Protein AF-A0A1Y1L1X9-F1 (afdb_monomer)

InterPro domains:
  IPR028938 Remodeling and spacing factor 1-like [PTHR14296] (21-113)

Mean predicted aligned error: 9.29 Å

Radius of gyration: 21.01 Å; Cα contacts (8 Å, |Δi|>4): 72; chains: 1; bounding box: 49×61×44 Å

Organism: Photinus pyralis (NCBI:txid7054)

pLDDT: mean 85.97, std 15.92, range [40.62, 97.25]

Foldseek 3Di:
DDDDDDPPPPPPDDDDDDDPDDPLRVLVPDPVNVVLQVCCVVCVVVLVHDPPDHSVNQSVLSPDPDRDVVLVSLQSVLVVVDPDPPRDSVCSLVSLQVVCCVPPVVPRPQDDPVDGRDPD

Solvent-accessible surface area (backbone atoms only — not comparable to full-atom values): 7748 Å² total; per-residue (Å²): 136,86,83,83,78,84,80,80,76,74,80,88,78,75,95,73,77,95,67,78,76,50,71,67,59,51,51,77,70,32,68,67,52,54,52,49,50,54,46,42,74,76,43,20,71,83,44,68,45,64,89,84,69,46,70,67,56,54,53,56,35,71,72,43,98,74,57,56,60,67,57,54,50,52,50,32,53,47,59,71,78,42,88,71,80,86,83,46,80,92,49,40,50,64,51,51,29,51,50,25,58,76,74,41,56,92,73,43,83,31,49,46,96,90,54,68,40,70,91,118

Se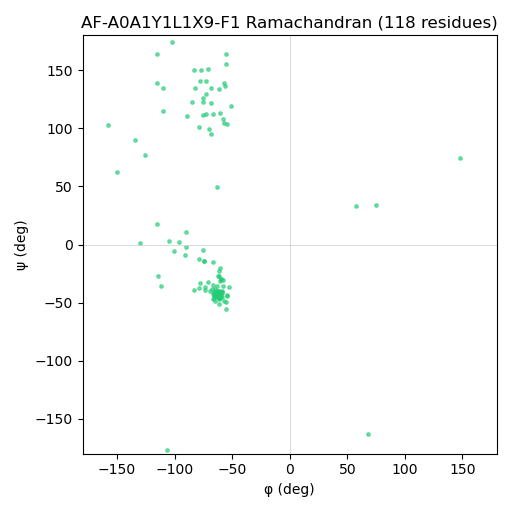condary structure (DSSP, 8-state):
------------------PPPPHHHHHHT-HHHHHHHHHHHHHTTTTT--TT--HHHHHHHHTSSS--HHHHHHHHHHHHH---S---GGGHHHHHHHHHHHH-GGG-TTB-SSSB----

Sequence (120 aa):
RTFAMPSHKRAISGDGGDEPPSILHRIRNMWQFANLCQWIYMFGKAARIDDAIDIEEIETDCLKPQPTLLSDIALALLKLVSTHRGLTPDVLDHQLRRQYLAKAPKQNPFGSEINPVSFS

Structure (mmCIF, N/CA/C/O backbone):
data_AF-A0A1Y1L1X9-F1
#
_entry.id   AF-A0A1Y1L1X9-F1
#
loop_
_atom_site.group_PDB
_atom_site.id
_atom_site.type_symbol
_atom_site.label_atom_id
_atom_site.label_alt_id
_atom_site.label_comp_id
_atom_site.label_asym_id
_atom_site.label_entity_id
_atom_site.label_seq_id
_atom_site.pdbx_PDB_ins_code
_atom_site.Cartn_x
_atom_site.Cartn_y
_atom_site.Cartn_z
_atom_site.occupancy
_atom_site.B_iso_or_equiv
_atom_site.auth_seq_id
_atom_site.auth_comp_id
_atom_site.auth_asym_id
_atom_site.auth_atom_id
_atom_site.pdbx_PDB_model_num
ATOM 1 N N . ARG A 1 1 ? -27.286 39.506 -35.043 1.00 42.50 1 ARG A N 1
ATOM 2 C CA . ARG A 1 1 ? -27.347 40.243 -33.758 1.00 42.50 1 ARG A CA 1
ATOM 3 C C . ARG A 1 1 ? -26.685 39.349 -32.715 1.00 42.50 1 ARG A C 1
ATOM 5 O O . ARG A 1 1 ? -27.278 38.357 -32.321 1.00 42.50 1 ARG A O 1
ATOM 12 N N . THR A 1 2 ? -25.408 39.583 -32.431 1.00 41.19 2 THR A N 1
ATOM 13 C CA . THR A 1 2 ? -24.595 38.778 -31.510 1.00 41.19 2 THR A CA 1
ATOM 14 C C . THR A 1 2 ? -24.986 39.105 -30.070 1.00 41.19 2 THR A C 1
ATOM 16 O O . THR A 1 2 ? -25.013 40.272 -29.689 1.00 41.19 2 THR A O 1
ATOM 19 N N . PHE A 1 3 ? -25.331 38.089 -29.280 1.00 44.12 3 PHE A N 1
ATOM 20 C CA . PHE A 1 3 ? -25.527 38.231 -27.838 1.00 44.12 3 PHE A CA 1
ATOM 21 C C . PHE A 1 3 ? -24.183 37.988 -27.148 1.00 44.12 3 PHE A C 1
ATOM 23 O O . PHE A 1 3 ? -23.656 36.879 -27.174 1.00 44.12 3 PHE A O 1
ATOM 30 N N . ALA A 1 4 ? -23.611 39.048 -26.580 1.00 48.88 4 ALA A N 1
ATOM 31 C CA . ALA A 1 4 ? -22.434 38.971 -25.729 1.00 48.88 4 ALA A CA 1
ATOM 32 C C . ALA A 1 4 ? -22.842 38.420 -24.354 1.00 48.88 4 ALA A C 1
ATOM 34 O O . ALA A 1 4 ? -23.709 38.985 -23.690 1.00 48.88 4 ALA A O 1
ATOM 35 N N . MET A 1 5 ? -22.222 37.317 -23.937 1.00 50.22 5 MET A N 1
ATOM 36 C CA . MET A 1 5 ? -22.359 36.783 -22.581 1.00 50.22 5 MET A CA 1
ATOM 37 C C . MET A 1 5 ? -21.407 37.543 -21.641 1.00 50.22 5 MET A C 1
ATOM 39 O O . MET A 1 5 ? -20.240 37.728 -21.999 1.00 50.22 5 MET A O 1
ATOM 43 N N . PRO A 1 6 ? -21.844 37.980 -20.445 1.00 46.97 6 PRO A N 1
ATOM 44 C CA . PRO A 1 6 ? -20.961 38.634 -19.492 1.00 46.97 6 PRO A CA 1
ATOM 45 C C . PRO A 1 6 ? -20.017 37.606 -18.858 1.00 46.97 6 PRO A C 1
ATOM 47 O O . PRO A 1 6 ? -20.441 36.749 -18.078 1.00 46.97 6 PRO A O 1
ATOM 50 N N . SER A 1 7 ? -18.723 37.720 -19.164 1.00 53.56 7 SER A N 1
ATOM 51 C CA . SER A 1 7 ? -17.654 37.021 -18.449 1.00 53.56 7 SER A CA 1
ATOM 52 C C . SER A 1 7 ? -17.713 37.381 -16.968 1.00 53.56 7 SER A C 1
ATOM 54 O O . SER A 1 7 ? -17.298 38.468 -16.563 1.00 53.56 7 SER A O 1
ATOM 56 N N . HIS A 1 8 ? -18.205 36.455 -16.149 1.00 50.69 8 HIS A N 1
ATOM 57 C CA . HIS A 1 8 ? -18.031 36.527 -14.707 1.00 50.69 8 HIS A CA 1
ATOM 58 C C . HIS A 1 8 ? -16.548 36.298 -14.423 1.00 50.69 8 HIS A C 1
ATOM 60 O O . HIS A 1 8 ? -16.064 35.166 -14.374 1.00 50.69 8 HIS A O 1
ATOM 66 N N . LYS A 1 9 ? -15.810 37.406 -14.299 1.00 47.59 9 LYS A N 1
ATOM 67 C CA . LYS A 1 9 ? -14.465 37.431 -13.730 1.00 47.59 9 LYS A CA 1
ATOM 68 C C . LYS A 1 9 ? -14.549 36.786 -12.348 1.00 47.59 9 LYS A C 1
ATOM 70 O O . LYS A 1 9 ? -15.027 37.409 -11.404 1.00 47.59 9 LYS A O 1
ATOM 75 N N . ARG A 1 10 ? -14.089 35.539 -12.229 1.00 45.81 10 ARG A N 1
ATOM 76 C CA . ARG A 1 10 ? -13.688 34.991 -10.934 1.00 45.81 10 ARG A CA 1
ATOM 77 C C . ARG A 1 10 ? -12.550 35.875 -10.443 1.00 45.81 10 ARG A C 1
ATOM 79 O O . ARG A 1 10 ? -11.500 35.934 -11.079 1.00 45.81 10 ARG A O 1
ATOM 86 N N . ALA A 1 11 ? -12.804 36.609 -9.368 1.00 40.62 11 ALA A N 1
ATOM 87 C CA . ALA A 1 11 ? 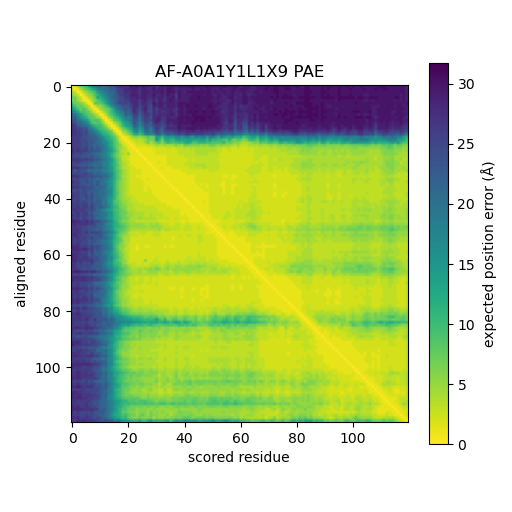-11.759 37.261 -8.609 1.00 40.62 11 ALA A CA 1
ATOM 88 C C . ALA A 1 11 ? -10.795 36.164 -8.139 1.00 40.62 11 ALA A C 1
ATOM 90 O O . ALA A 1 11 ? -11.149 35.326 -7.313 1.00 40.62 11 ALA A O 1
ATOM 91 N N . ILE A 1 12 ? -9.605 36.130 -8.735 1.00 55.88 12 ILE A N 1
ATOM 92 C CA . ILE A 1 12 ? -8.443 35.502 -8.120 1.00 55.88 12 ILE A CA 1
ATOM 93 C C . ILE A 1 12 ? -8.085 36.421 -6.955 1.00 55.88 12 ILE A C 1
ATOM 95 O O . ILE A 1 12 ? -7.562 37.519 -7.127 1.00 55.88 12 ILE A O 1
ATOM 99 N N . SER A 1 13 ? -8.515 36.002 -5.775 1.00 52.53 13 SER A N 1
ATOM 100 C CA . SER A 1 13 ? -8.095 36.554 -4.498 1.00 52.53 13 SER A CA 1
ATOM 101 C C . SER A 1 13 ? -7.249 35.476 -3.843 1.00 52.53 13 SER A C 1
ATOM 103 O O . SER A 1 13 ? -7.766 34.400 -3.552 1.00 52.53 13 SER A O 1
ATOM 105 N N . GLY A 1 14 ? -5.962 35.750 -3.656 1.00 46.00 14 GLY A N 1
ATOM 106 C CA . GLY A 1 14 ? -5.069 34.861 -2.922 1.00 46.00 14 GLY A CA 1
ATOM 107 C C . GLY A 1 14 ? -3.646 34.894 -3.444 1.00 46.00 14 GLY A C 1
ATOM 108 O O . GLY A 1 14 ? -3.217 33.968 -4.118 1.00 46.00 14 GLY A O 1
ATOM 109 N N . ASP A 1 15 ? -2.948 35.979 -3.129 1.00 59.38 15 ASP A N 1
ATOM 110 C CA . ASP A 1 15 ? -1.503 35.975 -2.916 1.00 59.38 15 ASP A CA 1
ATOM 111 C C . ASP A 1 15 ? -1.157 34.856 -1.915 1.00 59.38 15 ASP A C 1
ATOM 113 O O . ASP A 1 15 ? -1.682 34.830 -0.801 1.00 59.38 15 ASP A O 1
ATOM 117 N N . GLY A 1 16 ? -0.355 33.887 -2.344 1.00 51.91 16 GLY A N 1
ATOM 118 C CA . GLY A 1 16 ? 0.084 32.751 -1.542 1.00 51.91 16 GLY A CA 1
ATOM 119 C C . GLY A 1 16 ? 1.362 32.223 -2.168 1.00 51.91 16 GLY A C 1
ATOM 120 O O . GLY A 1 16 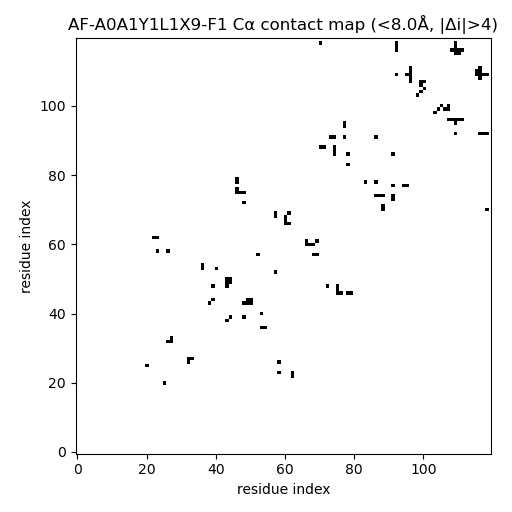? 1.308 31.630 -3.241 1.00 51.91 16 GLY A O 1
ATOM 121 N N . GLY A 1 17 ? 2.494 32.554 -1.548 1.00 51.34 17 GLY A N 1
ATOM 122 C CA . GLY A 1 17 ? 3.835 32.326 -2.079 1.00 51.34 17 GLY A CA 1
ATOM 123 C C . GLY A 1 17 ? 4.124 30.875 -2.462 1.00 51.34 17 GLY A C 1
ATOM 124 O O . GLY A 1 17 ? 3.420 29.953 -2.056 1.00 51.34 17 GLY A O 1
ATOM 125 N N . ASP A 1 18 ? 5.193 30.712 -3.240 1.00 66.06 18 ASP A N 1
ATOM 126 C CA . ASP A 1 18 ? 5.732 29.465 -3.796 1.00 66.06 18 ASP A CA 1
ATOM 127 C C . ASP A 1 18 ? 6.216 28.454 -2.727 1.00 66.06 18 ASP A C 1
ATOM 129 O O . ASP A 1 18 ? 7.340 27.951 -2.781 1.00 66.06 18 ASP A O 1
ATOM 133 N N . GLU A 1 19 ? 5.405 28.151 -1.713 1.00 73.81 19 GLU A N 1
ATOM 134 C CA . GLU A 1 19 ? 5.671 27.046 -0.800 1.00 73.81 19 GLU A CA 1
ATOM 135 C C . GLU A 1 19 ? 5.396 25.728 -1.543 1.00 73.81 19 GLU A C 1
ATOM 137 O O . GLU A 1 19 ? 4.342 25.579 -2.177 1.00 73.81 19 GLU A O 1
ATOM 142 N N . PRO A 1 20 ? 6.333 24.761 -1.524 1.00 79.12 20 PRO A N 1
ATOM 143 C CA . PRO A 1 20 ? 6.108 23.482 -2.174 1.00 79.12 20 PRO A CA 1
ATOM 144 C C . PRO A 1 20 ? 4.844 22.821 -1.604 1.00 79.12 20 PRO A C 1
ATOM 146 O O . PRO A 1 20 ? 4.625 22.851 -0.392 1.00 79.12 20 PRO A O 1
ATOM 149 N N . PRO A 1 21 ? 4.009 22.192 -2.452 1.00 84.56 21 PRO A N 1
ATOM 150 C CA . PRO A 1 21 ? 2.772 21.576 -2.000 1.00 84.56 21 PRO A CA 1
ATOM 151 C C . PRO A 1 21 ? 3.051 20.550 -0.899 1.00 84.56 21 PRO A C 1
ATOM 153 O O . PRO A 1 21 ? 3.968 19.730 -1.020 1.00 84.56 21 PRO A O 1
ATOM 156 N N . SER A 1 22 ? 2.223 20.567 0.150 1.00 92.31 22 SER A N 1
ATOM 157 C CA . SER A 1 22 ? 2.336 19.626 1.265 1.00 92.31 22 SER A CA 1
ATOM 158 C C . SER A 1 22 ? 2.293 18.170 0.783 1.00 92.31 22 SER A C 1
ATOM 160 O O . SER A 1 22 ? 1.728 17.855 -0.268 1.00 92.31 22 SER A O 1
ATOM 162 N N . ILE A 1 23 ? 2.870 17.248 1.561 1.00 91.44 23 ILE A N 1
ATOM 163 C CA . ILE A 1 23 ? 2.869 15.810 1.231 1.00 91.44 23 ILE A CA 1
ATOM 164 C C . ILE A 1 23 ? 1.438 15.308 1.003 1.00 91.44 23 ILE A C 1
ATOM 166 O O . ILE A 1 23 ? 1.175 14.638 0.007 1.00 91.44 23 ILE A O 1
ATOM 170 N N . LEU A 1 24 ? 0.498 15.717 1.858 1.00 94.44 24 LEU A N 1
ATOM 171 C CA . LEU A 1 24 ? -0.915 15.372 1.718 1.00 94.44 24 LEU A CA 1
ATOM 172 C C . LEU A 1 24 ? -1.515 15.909 0.412 1.00 94.44 24 LEU A C 1
ATOM 174 O O . LEU A 1 24 ? -2.226 15.189 -0.287 1.00 94.44 24 LEU A O 1
ATOM 178 N N . HIS A 1 25 ? -1.191 17.152 0.040 1.00 95.06 25 HIS A N 1
ATOM 179 C CA . HIS A 1 25 ? -1.621 17.714 -1.238 1.00 95.06 25 HIS A CA 1
ATOM 180 C C . HIS A 1 25 ? -1.063 16.911 -2.419 1.00 95.06 25 HIS A C 1
ATOM 182 O O . HIS A 1 25 ? -1.776 16.666 -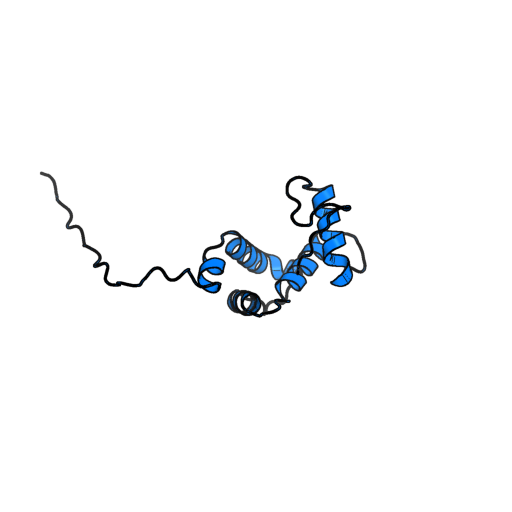3.389 1.00 95.06 25 HIS A O 1
ATOM 188 N N . ARG A 1 26 ? 0.193 16.457 -2.345 1.00 95.00 26 ARG A N 1
ATOM 189 C CA . ARG A 1 26 ? 0.793 15.611 -3.387 1.00 95.00 26 ARG A CA 1
ATOM 190 C C . ARG A 1 26 ? 0.086 14.260 -3.491 1.00 95.00 26 ARG A C 1
ATOM 192 O O . ARG A 1 26 ? -0.296 13.893 -4.596 1.00 95.00 26 ARG A O 1
ATOM 199 N N . ILE A 1 27 ? -0.140 13.569 -2.371 1.00 94.31 27 ILE A N 1
ATOM 200 C CA . ILE A 1 27 ? -0.832 12.266 -2.324 1.00 94.31 27 ILE A CA 1
ATOM 201 C C . ILE A 1 27 ? -2.232 12.371 -2.938 1.00 94.31 27 ILE A C 1
ATOM 203 O O . ILE A 1 27 ? -2.568 11.603 -3.839 1.00 94.31 27 ILE A O 1
ATOM 207 N N . ARG A 1 28 ? -3.013 13.380 -2.534 1.00 95.44 28 ARG A N 1
ATOM 208 C CA . ARG A 1 28 ? -4.376 13.614 -3.045 1.00 95.44 28 ARG A CA 1
ATOM 209 C C . ARG A 1 28 ? -4.438 13.897 -4.547 1.00 95.44 28 ARG A C 1
ATOM 211 O O . ARG A 1 28 ? -5.471 13.670 -5.166 1.00 95.44 28 ARG A O 1
ATOM 218 N N . ASN A 1 29 ? -3.341 14.364 -5.143 1.00 96.25 29 ASN A N 1
ATOM 219 C CA . ASN A 1 29 ? -3.234 14.614 -6.581 1.00 96.25 29 ASN A CA 1
ATOM 220 C C . ASN A 1 29 ? -2.587 13.455 -7.366 1.00 96.25 29 ASN A C 1
ATOM 222 O O . ASN A 1 29 ? -2.405 13.563 -8.581 1.00 96.25 29 ASN A O 1
ATOM 226 N N . MET A 1 30 ? -2.236 12.339 -6.719 1.00 96.69 30 MET A N 1
ATOM 227 C CA . MET A 1 30 ? -1.702 11.159 -7.402 1.00 96.69 30 MET A CA 1
ATOM 228 C C . MET A 1 30 ? -2.834 10.282 -7.932 1.00 96.69 30 MET A C 1
ATOM 230 O O . MET A 1 30 ? -3.642 9.745 -7.175 1.00 96.69 30 MET A O 1
ATOM 234 N N . TRP A 1 31 ? -2.837 10.036 -9.242 1.00 97.25 31 TRP A N 1
ATOM 235 C CA . TRP A 1 31 ? -3.787 9.100 -9.846 1.00 97.25 31 TRP A CA 1
ATOM 236 C C . TRP A 1 31 ? -3.629 7.682 -9.275 1.00 97.25 31 TRP A C 1
ATOM 238 O O . TRP A 1 31 ? -4.610 6.950 -9.162 1.00 97.25 31 TRP A O 1
ATOM 248 N N . GLN A 1 32 ? -2.408 7.291 -8.890 1.00 94.81 32 GLN A N 1
ATOM 249 C CA . GLN A 1 32 ? -2.116 5.989 -8.287 1.00 94.81 32 GLN A CA 1
ATOM 250 C C . GLN A 1 32 ? -2.844 5.826 -6.954 1.00 94.81 32 GLN A C 1
ATOM 252 O O . GLN A 1 32 ? -3.401 4.765 -6.688 1.00 94.81 32 GLN A O 1
ATOM 257 N N . PHE A 1 33 ? -2.861 6.888 -6.146 1.00 96.19 33 PHE A N 1
ATOM 258 C CA . PHE A 1 33 ? -3.534 6.898 -4.855 1.00 96.19 33 PHE A CA 1
ATOM 259 C C . PHE A 1 33 ? -5.049 6.781 -5.028 1.00 96.19 33 PHE A C 1
ATOM 261 O O . PHE A 1 33 ? -5.677 5.916 -4.418 1.00 96.19 33 PHE A O 1
ATOM 268 N N . ALA A 1 34 ? -5.621 7.573 -5.940 1.00 96.88 34 ALA A N 1
ATOM 269 C CA . ALA A 1 34 ? -7.041 7.495 -6.272 1.00 96.88 34 ALA A CA 1
ATOM 270 C C . ALA A 1 34 ? -7.439 6.093 -6.773 1.00 96.88 34 ALA A C 1
ATOM 272 O O . ALA A 1 34 ? -8.429 5.527 -6.312 1.00 96.88 34 ALA A O 1
ATOM 273 N N . ASN A 1 35 ? -6.640 5.498 -7.665 1.00 97.19 35 ASN A N 1
ATOM 274 C CA . ASN A 1 35 ? -6.883 4.144 -8.165 1.00 97.19 35 ASN A CA 1
ATOM 275 C C . ASN A 1 35 ? -6.773 3.080 -7.068 1.00 97.19 35 ASN A C 1
ATOM 277 O O . ASN A 1 35 ? -7.586 2.158 -7.050 1.00 97.19 35 ASN A O 1
ATOM 281 N N . LEU A 1 36 ? -5.805 3.199 -6.154 1.00 96.25 36 LEU A N 1
ATOM 282 C CA . LEU A 1 36 ? -5.672 2.285 -5.021 1.00 96.25 36 LEU A CA 1
ATOM 283 C C . LEU A 1 36 ? -6.912 2.345 -4.123 1.00 96.25 36 LEU A C 1
ATOM 285 O O . LEU A 1 36 ? -7.521 1.310 -3.863 1.00 96.25 36 LEU A O 1
ATOM 289 N N . CYS A 1 37 ? -7.322 3.547 -3.713 1.00 96.88 37 CYS A N 1
ATOM 290 C CA . CYS A 1 37 ? -8.496 3.741 -2.863 1.00 96.88 37 CYS A CA 1
ATOM 291 C C . CYS A 1 37 ? -9.768 3.208 -3.532 1.00 96.88 37 CYS A C 1
ATOM 293 O O . CYS A 1 37 ? -10.543 2.482 -2.913 1.00 96.88 37 CYS A O 1
ATOM 295 N N . GLN A 1 38 ? -9.955 3.501 -4.822 1.00 96.38 38 GLN A N 1
ATOM 296 C CA . GLN A 1 38 ? -11.097 3.001 -5.584 1.00 96.38 38 GLN A CA 1
ATOM 297 C C . GLN A 1 38 ? -11.106 1.471 -5.664 1.00 96.38 38 GLN A C 1
ATOM 299 O O . GLN A 1 38 ? -12.162 0.848 -5.535 1.00 96.38 38 GLN A O 1
ATOM 304 N N . TRP A 1 39 ? -9.941 0.858 -5.881 1.00 96.69 39 TRP A N 1
ATOM 305 C CA . TRP A 1 39 ? -9.820 -0.593 -5.935 1.00 96.69 39 TRP A CA 1
ATOM 306 C C . TRP A 1 39 ? -10.134 -1.230 -4.579 1.00 96.69 39 TRP A C 1
ATOM 308 O O . TRP A 1 39 ? -10.891 -2.198 -4.536 1.00 96.69 39 TRP A O 1
ATOM 318 N N . ILE A 1 40 ? -9.620 -0.670 -3.477 1.00 96.75 40 ILE A N 1
ATOM 319 C CA . ILE A 1 40 ? -9.908 -1.144 -2.113 1.00 96.75 40 ILE A CA 1
ATOM 320 C C . ILE A 1 40 ? -11.400 -1.002 -1.807 1.00 96.75 40 ILE A C 1
ATOM 322 O O . ILE A 1 40 ? -12.009 -1.947 -1.318 1.00 96.75 40 ILE A O 1
ATOM 326 N N . TYR A 1 41 ? -12.025 0.112 -2.184 1.00 95.56 41 TYR A N 1
ATOM 327 C CA . TYR A 1 41 ? -13.467 0.288 -2.020 1.00 95.56 41 TYR A CA 1
ATOM 328 C C . TYR A 1 41 ? -14.282 -0.784 -2.766 1.00 95.56 41 TYR A C 1
ATOM 330 O O . TYR A 1 41 ? -15.260 -1.310 -2.238 1.00 95.56 41 TYR A O 1
ATOM 338 N N . MET A 1 42 ? -13.882 -1.141 -3.991 1.00 95.81 42 MET A N 1
ATOM 339 C CA . MET A 1 42 ? -14.604 -2.137 -4.795 1.00 95.81 42 MET A CA 1
ATOM 340 C C . MET A 1 42 ? -14.313 -3.589 -4.382 1.00 95.81 42 MET A C 1
ATOM 342 O O . MET A 1 42 ? -15.204 -4.437 -4.446 1.00 95.81 42 MET A O 1
ATOM 346 N N . PHE A 1 43 ? -13.069 -3.899 -4.010 1.00 96.00 43 PHE A N 1
ATOM 347 C CA . PHE A 1 43 ? -12.566 -5.275 -3.901 1.00 96.00 43 PHE A CA 1
ATOM 348 C C . PHE A 1 43 ? -11.869 -5.591 -2.572 1.00 96.00 43 PHE A C 1
ATOM 350 O O . PHE A 1 43 ? -11.427 -6.726 -2.378 1.00 96.00 43 PHE A O 1
ATOM 357 N N . GLY A 1 44 ? -11.793 -4.645 -1.636 1.00 95.56 44 GLY A N 1
ATOM 358 C CA . GLY A 1 44 ? -11.084 -4.786 -0.360 1.00 95.56 44 GLY A CA 1
ATOM 359 C C . GLY A 1 44 ? -11.544 -6.003 0.435 1.00 95.56 44 GLY A C 1
ATOM 360 O O . GLY A 1 44 ? -10.723 -6.826 0.841 1.00 95.56 44 GLY A O 1
ATOM 361 N N . LYS A 1 45 ? -12.858 -6.228 0.506 1.00 94.19 45 LYS A N 1
ATOM 362 C CA . LYS A 1 45 ? -13.432 -7.420 1.141 1.00 94.19 45 LYS A CA 1
ATOM 363 C C . LYS A 1 45 ? -12.966 -8.732 0.504 1.00 94.19 45 LYS A C 1
ATOM 365 O O . LYS A 1 45 ? -12.677 -9.697 1.211 1.00 94.19 45 LYS A O 1
ATOM 370 N N . ALA A 1 46 ? -12.856 -8.786 -0.826 1.00 93.62 46 ALA A N 1
ATOM 371 C CA . ALA A 1 46 ? -12.331 -9.964 -1.522 1.00 93.62 46 ALA A CA 1
ATOM 372 C C . ALA A 1 46 ? -10.839 -10.175 -1.213 1.00 93.62 46 ALA A C 1
ATOM 374 O O . ALA A 1 46 ? -10.397 -11.314 -1.060 1.00 93.62 46 ALA A O 1
ATOM 375 N N . ALA A 1 47 ? -10.093 -9.080 -1.047 1.00 93.25 47 ALA A N 1
ATOM 376 C CA . ALA A 1 47 ? -8.697 -9.058 -0.618 1.00 93.25 47 ALA A CA 1
ATOM 377 C C . ALA A 1 47 ? -8.482 -9.323 0.877 1.00 93.25 47 ALA A C 1
ATOM 379 O O . ALA A 1 47 ? -7.334 -9.446 1.301 1.00 93.25 47 ALA A O 1
ATOM 380 N N . ARG A 1 48 ? -9.559 -9.452 1.666 1.00 93.38 48 ARG A N 1
ATOM 381 C CA . ARG A 1 48 ? -9.515 -9.537 3.136 1.00 93.38 48 ARG A CA 1
ATOM 382 C C . ARG A 1 48 ? -8.825 -8.327 3.779 1.00 93.38 48 ARG A C 1
ATOM 384 O O . ARG A 1 48 ? -8.154 -8.474 4.796 1.00 93.38 48 ARG A O 1
ATOM 391 N N . ILE A 1 49 ? -8.969 -7.163 3.155 1.00 95.31 49 ILE A N 1
ATOM 392 C CA . ILE A 1 49 ? -8.629 -5.870 3.749 1.00 95.31 49 ILE A CA 1
ATOM 393 C C . ILE A 1 49 ? -9.767 -5.506 4.710 1.00 95.31 49 ILE A C 1
ATOM 395 O O . ILE A 1 49 ? -10.924 -5.809 4.419 1.00 95.31 49 ILE A O 1
ATOM 399 N N . ASP A 1 50 ? -9.425 -4.932 5.863 1.00 93.56 50 ASP A N 1
ATOM 400 C CA . ASP A 1 50 ? -10.401 -4.506 6.869 1.00 93.56 50 ASP A CA 1
ATOM 401 C C . ASP A 1 50 ? -11.332 -3.428 6.290 1.00 93.56 50 ASP A C 1
ATOM 403 O O . ASP A 1 50 ? -10.864 -2.477 5.663 1.00 93.56 50 ASP A O 1
ATOM 407 N N . ASP A 1 51 ? -12.643 -3.572 6.505 1.00 90.94 51 ASP A N 1
ATOM 408 C CA . ASP A 1 51 ? -13.660 -2.621 6.039 1.00 90.94 51 ASP A CA 1
ATOM 409 C C . ASP A 1 51 ? -13.538 -1.255 6.754 1.00 90.94 51 ASP A C 1
ATOM 411 O O . ASP A 1 51 ? -14.104 -0.267 6.287 1.00 90.94 51 ASP A O 1
ATOM 415 N N . ALA A 1 52 ? -12.797 -1.183 7.868 1.00 92.12 52 ALA A N 1
ATOM 416 C CA . ALA A 1 52 ? -12.464 0.065 8.556 1.00 92.12 52 ALA A CA 1
ATOM 417 C C . ALA A 1 52 ? -11.387 0.903 7.839 1.00 92.12 52 ALA A C 1
ATOM 419 O O . ALA A 1 52 ? -11.208 2.069 8.183 1.00 92.12 52 ALA A O 1
ATOM 420 N N . ILE A 1 53 ? -10.660 0.335 6.867 1.00 94.12 53 ILE A N 1
ATOM 421 C CA . ILE A 1 53 ? -9.640 1.068 6.106 1.00 94.12 53 ILE A CA 1
ATOM 422 C C . ILE A 1 53 ? -10.334 1.931 5.048 1.00 94.12 53 ILE A C 1
ATOM 424 O O . ILE A 1 53 ? -10.721 1.447 3.980 1.00 94.12 53 ILE A O 1
ATOM 428 N N . ASP A 1 54 ? -10.461 3.221 5.340 1.00 94.25 54 ASP A N 1
ATOM 429 C CA . ASP A 1 54 ? -10.978 4.232 4.422 1.00 94.25 54 ASP A CA 1
ATOM 430 C C . ASP A 1 54 ? -9.868 5.153 3.878 1.00 94.25 54 ASP A C 1
ATOM 432 O O . ASP A 1 54 ? -8.674 4.949 4.105 1.00 94.25 54 ASP A O 1
ATOM 436 N N . ILE A 1 55 ? -10.257 6.157 3.086 1.00 95.06 55 ILE A N 1
ATOM 437 C CA . ILE A 1 55 ? -9.309 7.098 2.473 1.00 95.06 55 ILE A CA 1
ATOM 438 C C . ILE A 1 55 ? -8.555 7.891 3.548 1.00 95.06 55 ILE A C 1
ATOM 440 O O . ILE A 1 55 ? -7.352 8.105 3.401 1.00 95.06 55 ILE A O 1
ATOM 444 N N . GLU A 1 56 ? -9.236 8.318 4.614 1.00 95.25 56 GLU A N 1
ATOM 445 C CA . GLU A 1 56 ? -8.643 9.137 5.674 1.00 95.25 56 GLU A CA 1
ATOM 446 C C . GLU A 1 56 ? -7.599 8.342 6.468 1.00 95.25 56 GLU A C 1
ATOM 448 O O . GLU A 1 56 ? -6.526 8.874 6.776 1.00 95.25 56 GLU A O 1
ATOM 453 N N . GLU A 1 57 ? -7.854 7.056 6.723 1.00 95.94 57 GLU A N 1
ATOM 454 C CA . GLU A 1 57 ? -6.901 6.159 7.383 1.00 95.94 57 GLU A CA 1
ATOM 455 C C . GLU A 1 57 ? -5.638 5.955 6.530 1.00 95.94 57 GLU A C 1
ATOM 457 O O . GLU A 1 57 ? -4.516 6.072 7.034 1.00 95.94 57 GLU A O 1
ATOM 462 N N . ILE A 1 58 ? -5.788 5.739 5.215 1.00 95.75 58 ILE A N 1
ATOM 463 C CA . ILE A 1 58 ? -4.636 5.582 4.310 1.00 95.75 58 ILE A CA 1
ATOM 464 C C . ILE A 1 58 ? -3.845 6.893 4.203 1.00 95.75 58 ILE A C 1
ATOM 466 O O . ILE A 1 58 ? -2.612 6.870 4.249 1.00 95.75 58 ILE A O 1
ATOM 470 N N . GLU A 1 59 ? -4.518 8.041 4.087 1.00 95.88 59 GLU A N 1
ATOM 471 C CA . GLU A 1 59 ? -3.851 9.348 4.059 1.00 95.88 59 GLU A CA 1
ATOM 472 C C . GLU A 1 59 ? -3.060 9.602 5.342 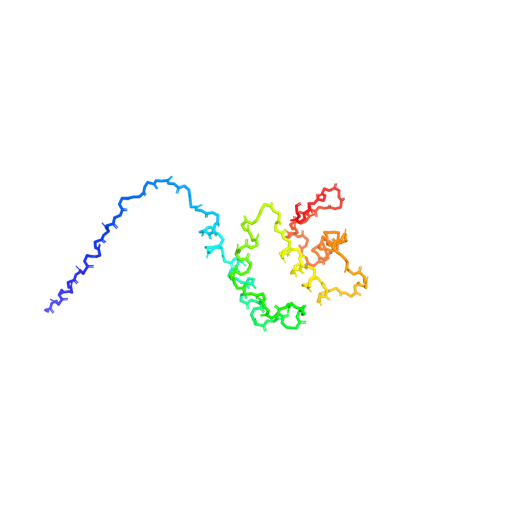1.00 95.88 59 GLU A C 1
ATOM 474 O O . GLU A 1 59 ? -1.900 10.017 5.280 1.00 95.88 59 GLU A O 1
ATOM 479 N N . THR A 1 60 ? -3.668 9.323 6.494 1.00 95.25 60 THR A N 1
ATOM 480 C CA . THR A 1 60 ? -3.049 9.528 7.805 1.00 95.25 60 THR A CA 1
ATOM 481 C C . THR A 1 60 ? -1.834 8.627 7.981 1.00 95.25 60 THR A C 1
ATOM 483 O O . THR A 1 60 ? -0.799 9.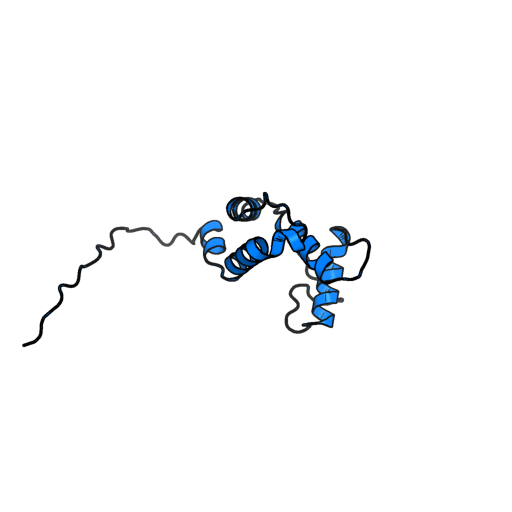093 8.463 1.00 95.25 60 THR A O 1
ATOM 486 N N . ASP A 1 61 ? -1.911 7.364 7.552 1.00 94.94 61 ASP A N 1
ATOM 487 C CA . ASP A 1 61 ? -0.769 6.452 7.607 1.00 94.94 61 ASP A CA 1
ATOM 488 C C . ASP A 1 61 ? 0.392 6.927 6.727 1.00 94.94 61 ASP A C 1
ATOM 490 O O . ASP A 1 61 ? 1.529 6.962 7.194 1.00 94.94 61 ASP A O 1
ATOM 494 N N . CYS A 1 62 ? 0.112 7.413 5.511 1.00 93.38 62 CYS A N 1
ATOM 495 C CA . CYS A 1 62 ? 1.138 7.940 4.601 1.00 93.38 62 CYS A CA 1
ATOM 496 C C . CYS A 1 62 ? 1.912 9.149 5.158 1.00 93.38 62 CYS A C 1
ATOM 498 O O . CYS A 1 62 ? 2.989 9.467 4.651 1.00 93.38 62 CYS A O 1
ATOM 500 N N . LEU A 1 63 ? 1.367 9.852 6.156 1.00 93.81 63 LEU A N 1
ATOM 501 C CA . LEU A 1 63 ? 2.024 10.992 6.802 1.00 93.81 63 LEU A CA 1
ATOM 502 C C . LEU A 1 63 ? 2.873 10.590 8.017 1.00 93.81 63 LEU A C 1
ATOM 504 O O . LEU A 1 63 ? 3.602 11.432 8.551 1.00 93.81 63 LEU A O 1
ATOM 508 N N . LYS A 1 64 ? 2.800 9.333 8.469 1.00 92.81 64 LYS A N 1
ATOM 509 C CA . LYS A 1 64 ? 3.620 8.839 9.581 1.00 92.81 64 LYS A CA 1
ATOM 510 C C . LYS A 1 64 ? 5.086 8.709 9.142 1.00 92.81 64 LYS A C 1
ATOM 512 O O . LYS A 1 64 ? 5.355 8.408 7.982 1.00 92.81 64 LYS A O 1
ATOM 517 N N . PRO A 1 65 ? 6.056 8.850 10.067 1.00 89.56 65 PRO A N 1
ATOM 518 C CA . PRO A 1 65 ? 7.470 8.619 9.756 1.00 89.56 65 PRO A CA 1
ATOM 519 C C . PRO A 1 65 ? 7.760 7.210 9.219 1.00 89.56 65 PRO A C 1
ATOM 521 O O . PRO A 1 65 ? 8.693 7.030 8.444 1.00 89.56 65 PRO A O 1
ATOM 524 N N . GLN A 1 66 ? 6.969 6.224 9.651 1.00 88.38 66 GLN A N 1
ATOM 525 C CA . GLN A 1 66 ? 7.035 4.826 9.228 1.00 88.38 66 GLN A CA 1
ATOM 526 C C . GLN A 1 66 ? 5.610 4.331 8.936 1.00 88.38 66 GLN A C 1
ATOM 528 O O . GLN A 1 66 ? 4.934 3.872 9.859 1.00 88.38 66 GLN A O 1
ATOM 533 N N . PRO A 1 67 ? 5.127 4.476 7.689 1.00 89.12 67 PRO A N 1
ATOM 534 C CA . PRO A 1 67 ? 3.836 3.938 7.279 1.00 89.12 67 PRO A CA 1
ATOM 535 C C . PRO A 1 67 ? 3.892 2.409 7.259 1.00 89.12 67 PRO A C 1
ATOM 537 O O . PRO A 1 67 ? 4.836 1.818 6.732 1.00 89.12 67 PRO A O 1
ATOM 540 N N . THR A 1 68 ? 2.875 1.758 7.813 1.00 92.25 68 THR A N 1
ATOM 541 C CA . THR A 1 68 ? 2.781 0.287 7.848 1.00 92.25 68 THR A CA 1
ATOM 542 C C . THR A 1 68 ? 1.608 -0.229 7.026 1.00 92.25 68 THR A C 1
ATOM 544 O O . THR A 1 68 ? 1.676 -1.328 6.475 1.00 92.25 68 THR A O 1
ATOM 547 N N . LEU A 1 69 ? 0.560 0.582 6.862 1.00 94.25 69 LEU A N 1
ATOM 548 C CA . LEU A 1 69 ? -0.689 0.171 6.230 1.00 94.25 69 LEU A CA 1
ATOM 549 C C . LEU A 1 69 ? -0.498 -0.185 4.753 1.00 94.25 69 LEU A C 1
ATOM 551 O O . LEU A 1 69 ? -1.076 -1.154 4.263 1.00 94.25 69 LEU A O 1
ATOM 555 N N . LEU A 1 70 ? 0.351 0.554 4.035 1.00 93.00 70 LEU A N 1
ATOM 556 C CA . LEU A 1 70 ? 0.651 0.247 2.633 1.00 93.00 70 LEU A CA 1
ATOM 557 C C . LEU A 1 70 ? 1.332 -1.121 2.471 1.00 93.00 70 LEU A C 1
ATOM 559 O O . LEU A 1 70 ? 1.041 -1.826 1.504 1.00 93.00 70 LEU A O 1
ATOM 563 N N . SER A 1 71 ? 2.189 -1.517 3.416 1.00 92.81 71 SER A N 1
ATOM 564 C CA . SER A 1 71 ? 2.842 -2.833 3.419 1.00 92.81 71 SER A CA 1
ATOM 565 C C . SER A 1 71 ? 1.832 -3.949 3.691 1.00 92.81 71 SER A C 1
ATOM 567 O O . SER A 1 71 ? 1.857 -4.986 3.023 1.00 92.81 71 SER A O 1
ATOM 569 N N . ASP A 1 72 ? 0.891 -3.718 4.609 1.00 93.88 72 ASP A N 1
ATOM 570 C CA . ASP A 1 72 ? -0.191 -4.662 4.911 1.00 93.88 72 ASP A CA 1
ATOM 571 C C . ASP A 1 72 ? -1.142 -4.837 3.719 1.00 93.88 72 ASP A C 1
ATOM 573 O O . ASP A 1 72 ? -1.482 -5.968 3.346 1.00 93.88 72 ASP A O 1
ATOM 577 N N . ILE A 1 73 ? -1.503 -3.736 3.051 1.00 95.31 73 ILE A N 1
ATOM 578 C CA . ILE A 1 73 ? -2.282 -3.752 1.806 1.00 95.31 73 ILE A CA 1
ATOM 579 C C . ILE A 1 73 ? -1.511 -4.502 0.713 1.00 95.31 73 ILE A C 1
ATOM 581 O O . ILE A 1 73 ? -2.074 -5.384 0.060 1.00 95.31 73 ILE A O 1
ATOM 585 N N . ALA A 1 74 ? -0.220 -4.217 0.522 1.00 94.12 74 ALA A N 1
ATOM 586 C CA . ALA A 1 74 ? 0.606 -4.909 -0.467 1.00 94.12 74 ALA A CA 1
ATOM 587 C C . ALA A 1 74 ? 0.656 -6.424 -0.208 1.00 94.12 74 ALA A C 1
ATOM 589 O O . ALA A 1 74 ? 0.534 -7.221 -1.145 1.00 94.12 74 ALA A O 1
ATOM 590 N N . LEU A 1 75 ? 0.763 -6.839 1.057 1.00 94.62 75 LEU A N 1
ATOM 591 C CA . LEU A 1 75 ? 0.725 -8.245 1.449 1.00 94.62 75 LEU A CA 1
ATOM 592 C C . LEU A 1 75 ? -0.647 -8.886 1.182 1.00 94.62 75 LEU A C 1
ATOM 594 O O . LEU A 1 75 ? -0.704 -10.029 0.715 1.00 94.62 75 LEU A O 1
ATOM 598 N N . ALA A 1 76 ? -1.745 -8.177 1.448 1.00 94.56 76 ALA A N 1
ATOM 599 C CA . ALA A 1 76 ? -3.099 -8.640 1.138 1.00 94.56 76 ALA A CA 1
ATOM 600 C C . ALA A 1 76 ? -3.289 -8.856 -0.374 1.00 94.56 76 ALA A C 1
ATOM 602 O O . ALA A 1 76 ? -3.748 -9.918 -0.804 1.00 94.56 76 ALA A O 1
ATOM 603 N N . LEU A 1 77 ? -2.839 -7.901 -1.192 1.00 94.25 77 LEU A N 1
ATOM 604 C CA . LEU A 1 77 ? -2.859 -8.009 -2.653 1.00 94.25 77 LEU A CA 1
ATOM 605 C C . LEU A 1 77 ? -1.994 -9.168 -3.157 1.00 94.25 77 LEU A C 1
ATOM 607 O O . LEU A 1 77 ? -2.423 -9.938 -4.017 1.00 94.25 77 LEU A O 1
ATOM 611 N N . LEU A 1 78 ? -0.792 -9.343 -2.603 1.00 93.88 78 LEU A N 1
ATOM 612 C CA . LEU A 1 78 ? 0.091 -10.442 -2.984 1.00 93.88 78 LEU A CA 1
ATOM 613 C C . LEU A 1 78 ? -0.539 -11.809 -2.678 1.00 93.88 78 LEU A C 1
ATOM 615 O O . LEU A 1 78 ? -0.441 -12.724 -3.496 1.00 93.88 78 LEU A O 1
ATOM 619 N N . LYS A 1 79 ? -1.227 -11.944 -1.537 1.00 93.19 79 LYS A N 1
ATOM 620 C CA . LYS A 1 79 ? -1.961 -13.168 -1.167 1.00 93.19 79 LYS A CA 1
ATOM 621 C C . LYS A 1 79 ? -3.086 -13.509 -2.147 1.00 93.19 79 LYS A C 1
ATOM 623 O O . LYS A 1 79 ? -3.411 -14.685 -2.279 1.00 93.19 79 LYS A O 1
ATOM 628 N N . LEU A 1 80 ? -3.660 -12.526 -2.845 1.00 91.50 80 LEU A N 1
ATOM 629 C CA . LEU A 1 80 ? -4.663 -12.779 -3.884 1.00 91.50 80 LEU A CA 1
ATOM 630 C C . LEU A 1 80 ? -4.066 -13.348 -5.171 1.00 91.50 80 LEU A C 1
ATOM 632 O O . LEU A 1 80 ? -4.702 -14.162 -5.838 1.00 91.50 80 LEU A O 1
ATOM 636 N N . VAL A 1 81 ? -2.868 -12.900 -5.545 1.00 89.75 81 VAL A N 1
ATOM 637 C CA . VAL A 1 81 ? -2.258 -13.232 -6.845 1.00 89.75 81 VAL A CA 1
ATOM 638 C C . VAL A 1 81 ? -1.210 -14.341 -6.764 1.00 89.75 81 VAL A C 1
ATOM 640 O O . VAL A 1 81 ? -0.699 -14.779 -7.798 1.00 89.75 81 VAL A O 1
ATOM 643 N N . SER A 1 82 ? -0.879 -14.795 -5.555 1.00 88.62 82 SER A N 1
ATOM 644 C CA . SER A 1 82 ? 0.134 -15.812 -5.294 1.00 88.62 82 SER A CA 1
ATOM 645 C C . SER A 1 82 ? -0.475 -17.080 -4.708 1.00 88.62 82 SER A C 1
ATOM 647 O O . SER A 1 82 ? -1.314 -17.049 -3.814 1.00 88.62 82 SER A O 1
ATOM 649 N N . THR A 1 83 ? 0.014 -18.227 -5.173 1.00 84.94 83 THR A N 1
ATOM 650 C CA . THR A 1 83 ? -0.298 -19.541 -4.596 1.00 84.94 83 THR A CA 1
ATOM 651 C C . THR A 1 83 ? 0.683 -19.944 -3.490 1.00 84.94 83 THR A C 1
ATOM 653 O O . THR A 1 83 ? 0.545 -21.022 -2.907 1.00 84.94 83 THR A O 1
ATOM 656 N N . HIS A 1 84 ? 1.698 -19.117 -3.209 1.00 84.75 84 HIS A N 1
ATOM 657 C CA . HIS A 1 84 ? 2.696 -19.389 -2.180 1.00 84.75 84 HIS A CA 1
ATOM 658 C C . HIS A 1 84 ? 2.055 -19.323 -0.787 1.00 84.75 84 HIS A C 1
ATOM 660 O O . HIS A 1 84 ? 1.504 -18.300 -0.382 1.00 84.75 84 HIS A O 1
ATOM 666 N N . ARG A 1 85 ? 2.137 -20.421 -0.032 1.00 82.81 85 ARG A N 1
ATOM 667 C CA . ARG A 1 85 ? 1.666 -20.464 1.360 1.00 82.81 85 ARG A C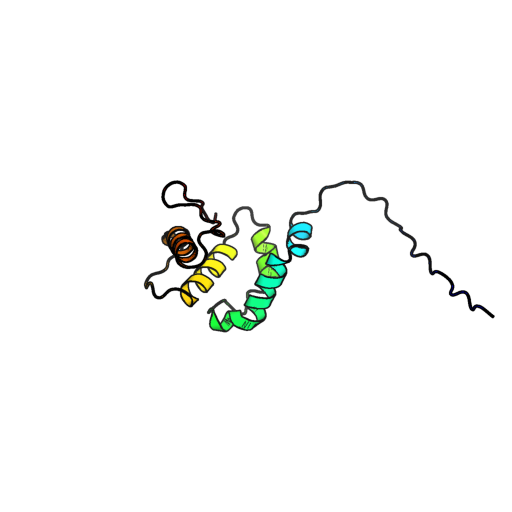A 1
ATOM 668 C C . ARG A 1 85 ? 2.680 -19.780 2.279 1.00 82.81 85 ARG A C 1
ATOM 670 O O . ARG A 1 85 ? 3.871 -19.811 2.005 1.00 82.81 85 ARG A O 1
ATOM 677 N N . GLY A 1 86 ? 2.216 -19.194 3.382 1.00 85.44 86 GLY A N 1
ATOM 678 C CA . GLY A 1 86 ? 3.108 -18.574 4.371 1.00 85.44 86 GLY A CA 1
ATOM 679 C C . GLY A 1 86 ? 3.697 -17.232 3.932 1.00 85.44 86 GLY A C 1
ATOM 680 O O . GLY A 1 86 ? 4.837 -16.931 4.255 1.00 85.44 86 GLY A O 1
ATOM 681 N N . LEU A 1 87 ? 2.946 -16.431 3.170 1.00 90.56 87 LEU A N 1
ATOM 682 C CA . LEU A 1 87 ? 3.325 -15.045 2.894 1.00 90.56 87 LEU A CA 1
ATOM 683 C C . LEU A 1 87 ? 3.268 -14.215 4.185 1.00 90.56 87 LEU A C 1
ATOM 685 O O . LEU A 1 87 ? 2.179 -13.979 4.722 1.00 90.56 87 LEU A O 1
ATOM 689 N N . THR A 1 88 ? 4.439 -13.783 4.647 1.00 90.88 88 THR A N 1
ATOM 690 C CA . THR A 1 88 ? 4.647 -12.869 5.779 1.00 90.88 88 THR A CA 1
ATOM 691 C C . THR A 1 88 ? 5.266 -11.555 5.290 1.00 90.88 88 THR A C 1
ATOM 693 O O . THR A 1 88 ? 5.780 -11.514 4.166 1.00 90.88 88 THR A O 1
ATOM 696 N N . PRO A 1 89 ? 5.234 -10.485 6.105 1.00 89.56 89 PRO A N 1
ATOM 697 C CA . PRO A 1 89 ? 5.915 -9.233 5.778 1.00 89.56 89 PRO A CA 1
ATOM 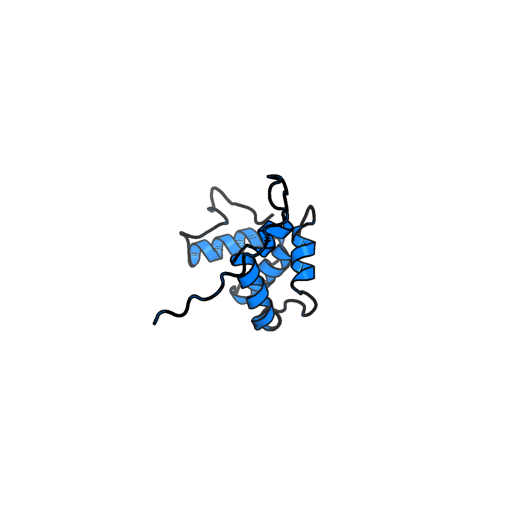698 C C . PRO A 1 89 ? 7.401 -9.422 5.431 1.00 89.56 89 PRO A C 1
ATOM 700 O O . PRO A 1 89 ? 7.881 -8.814 4.482 1.00 89.56 89 PRO A O 1
ATOM 703 N N . ASP A 1 90 ? 8.104 -10.344 6.100 1.00 90.56 90 ASP A N 1
ATOM 704 C CA . ASP A 1 90 ? 9.550 -10.574 5.909 1.00 90.56 90 ASP A CA 1
ATOM 705 C C . ASP A 1 90 ? 9.921 -11.041 4.494 1.00 90.56 90 ASP A C 1
ATOM 707 O O . ASP A 1 90 ? 11.039 -10.834 4.026 1.00 90.56 90 ASP A O 1
ATOM 711 N N . VAL A 1 91 ? 8.990 -11.708 3.807 1.00 91.75 91 VAL A N 1
ATOM 712 C CA . VAL A 1 91 ? 9.205 -12.236 2.451 1.00 91.75 91 VAL A CA 1
ATOM 713 C C . VAL A 1 91 ? 8.504 -11.407 1.377 1.00 91.75 91 VAL A C 1
ATOM 715 O O . VAL A 1 91 ? 8.563 -11.781 0.202 1.00 91.75 91 VAL A O 1
ATOM 718 N N . LEU A 1 92 ? 7.848 -10.303 1.754 1.00 92.69 92 LEU A N 1
ATOM 719 C CA . LEU A 1 92 ? 7.030 -9.480 0.863 1.00 92.69 92 LEU A CA 1
ATOM 720 C C . LEU A 1 92 ? 7.825 -9.014 -0.361 1.00 92.69 92 LEU A C 1
ATOM 722 O O . LEU A 1 92 ? 7.442 -9.325 -1.488 1.00 92.69 92 LEU A O 1
ATOM 726 N N . ASP A 1 93 ? 8.963 -8.354 -0.143 1.00 93.62 93 ASP A N 1
ATOM 727 C CA . ASP A 1 93 ? 9.777 -7.759 -1.210 1.00 93.62 93 ASP A CA 1
ATOM 728 C C . ASP A 1 93 ? 10.290 -8.799 -2.198 1.00 93.62 93 ASP A C 1
ATOM 730 O O . ASP A 1 93 ? 10.205 -8.630 -3.416 1.00 93.62 93 ASP A O 1
ATOM 734 N N . HIS A 1 94 ? 10.797 -9.915 -1.675 1.00 93.12 94 HIS A N 1
ATOM 735 C CA . HIS A 1 94 ? 11.276 -11.016 -2.499 1.00 93.12 94 HIS A CA 1
ATOM 736 C C . HIS A 1 94 ? 10.142 -11.597 -3.354 1.00 93.12 94 HIS A C 1
ATOM 738 O O . HIS A 1 94 ? 10.321 -11.849 -4.547 1.00 93.12 94 HIS A O 1
ATOM 744 N N . GLN A 1 95 ? 8.954 -11.786 -2.780 1.00 93.50 95 GLN A N 1
ATOM 745 C CA . GLN A 1 95 ? 7.828 -12.368 -3.508 1.00 93.50 95 GLN A CA 1
ATOM 746 C C . GLN A 1 95 ? 7.215 -11.386 -4.516 1.00 93.50 95 GLN A C 1
ATOM 748 O O . GLN A 1 95 ? 6.904 -11.798 -5.635 1.00 93.50 95 GLN A O 1
ATOM 753 N N . LEU A 1 96 ? 7.106 -10.095 -4.184 1.00 93.62 96 LEU A N 1
ATOM 754 C CA . LEU A 1 96 ? 6.677 -9.063 -5.131 1.00 93.62 96 LEU A CA 1
ATOM 755 C C . LEU A 1 96 ? 7.655 -8.948 -6.301 1.00 93.62 96 LEU A C 1
ATOM 757 O O . LEU A 1 96 ? 7.220 -8.978 -7.455 1.00 93.62 96 LEU A O 1
ATOM 761 N N . ARG A 1 97 ? 8.967 -8.926 -6.036 1.00 94.62 97 ARG A N 1
ATOM 762 C CA . ARG A 1 97 ? 9.994 -8.937 -7.088 1.00 94.62 97 ARG A CA 1
ATOM 763 C C . ARG A 1 97 ? 9.818 -10.124 -8.024 1.00 94.62 97 ARG A C 1
ATOM 765 O O . ARG A 1 97 ? 9.755 -9.940 -9.238 1.00 94.62 97 ARG A O 1
ATOM 772 N N . ARG A 1 98 ? 9.674 -11.335 -7.479 1.00 92.62 98 ARG A N 1
ATOM 773 C CA . ARG A 1 98 ? 9.445 -12.545 -8.285 1.00 92.62 98 ARG A CA 1
ATOM 774 C C . ARG A 1 98 ? 8.171 -12.450 -9.119 1.00 92.62 98 ARG A C 1
ATOM 776 O O . ARG A 1 98 ? 8.187 -12.836 -10.289 1.00 92.62 98 ARG A O 1
ATOM 783 N N . GLN A 1 99 ? 7.094 -11.908 -8.553 1.00 93.00 99 GLN A N 1
ATOM 784 C CA . GLN A 1 99 ? 5.836 -11.723 -9.270 1.00 93.00 99 GLN A CA 1
ATOM 785 C C . GLN A 1 99 ? 6.003 -10.764 -10.457 1.00 93.00 99 GLN A C 1
ATOM 787 O O . GLN A 1 99 ? 5.564 -11.075 -11.569 1.00 93.00 99 GLN A O 1
ATOM 792 N N . TYR A 1 100 ? 6.693 -9.639 -10.256 1.00 94.00 100 TYR A N 1
ATOM 793 C CA . TYR A 1 100 ? 6.998 -8.693 -11.327 1.00 94.00 100 TYR A CA 1
ATOM 794 C C . TYR A 1 100 ? 7.938 -9.287 -12.376 1.00 94.00 100 TYR A C 1
ATOM 796 O O . TYR A 1 100 ? 7.639 -9.190 -13.563 1.00 94.00 100 TYR A O 1
ATOM 804 N N . LEU A 1 101 ? 9.021 -9.963 -11.982 1.00 92.81 101 LEU A N 1
ATOM 805 C CA . LEU A 1 101 ? 9.934 -10.623 -12.923 1.00 92.81 101 LEU A CA 1
ATOM 806 C C . LEU A 1 101 ? 9.212 -11.655 -13.804 1.00 92.81 101 LEU A C 1
ATOM 808 O O . LEU A 1 101 ? 9.520 -11.770 -14.989 1.00 92.81 101 LEU A O 1
ATOM 812 N N . ALA A 1 102 ? 8.223 -12.365 -13.254 1.00 92.06 102 ALA A N 1
ATOM 813 C CA . ALA A 1 102 ? 7.454 -13.366 -13.989 1.00 92.06 102 ALA A CA 1
ATOM 814 C C . ALA A 1 102 ? 6.374 -12.775 -14.915 1.00 92.06 102 ALA A C 1
ATOM 816 O O . ALA A 1 102 ? 6.062 -13.378 -15.942 1.00 92.06 102 ALA A O 1
ATOM 817 N N . LYS A 1 103 ? 5.754 -11.644 -14.547 1.00 92.56 103 LYS A N 1
ATOM 818 C CA . LYS A 1 103 ? 4.560 -11.114 -15.242 1.00 92.56 103 LYS A CA 1
ATOM 819 C C . LYS A 1 103 ? 4.800 -9.814 -16.004 1.00 92.56 103 LYS A C 1
ATOM 821 O O . LYS A 1 103 ? 4.212 -9.619 -17.063 1.00 92.56 103 LYS A O 1
ATOM 826 N N . ALA A 1 104 ? 5.645 -8.936 -15.482 1.00 93.25 104 ALA A N 1
ATOM 827 C CA . ALA A 1 104 ? 5.914 -7.614 -16.037 1.00 93.25 104 ALA A CA 1
ATOM 828 C C . ALA A 1 104 ? 7.359 -7.161 -15.729 1.00 93.25 104 ALA A C 1
ATOM 830 O O . ALA A 1 104 ? 7.560 -6.139 -15.070 1.00 93.25 104 ALA A O 1
ATOM 831 N N . PRO A 1 105 ? 8.392 -7.879 -16.218 1.00 91.75 105 PRO A N 1
ATOM 832 C CA . PRO A 1 105 ? 9.785 -7.646 -15.817 1.00 91.75 105 PRO A CA 1
ATOM 833 C C . PRO A 1 105 ? 10.286 -6.230 -16.129 1.00 91.75 105 PRO A C 1
ATOM 835 O O . PRO A 1 105 ? 11.116 -5.695 -15.404 1.00 91.75 105 PRO A O 1
ATOM 838 N N . LYS A 1 106 ? 9.755 -5.592 -17.181 1.00 92.81 106 LYS A N 1
ATOM 839 C CA . LYS A 1 106 ? 10.116 -4.220 -17.581 1.00 92.81 106 LYS A CA 1
ATOM 840 C C . LYS A 1 106 ? 9.534 -3.130 -16.673 1.00 92.81 106 LYS A C 1
ATOM 842 O O . LYS A 1 106 ? 9.941 -1.983 -16.793 1.00 92.81 106 LYS A O 1
ATOM 847 N N . GLN A 1 107 ? 8.568 -3.467 -15.821 1.00 92.06 107 GLN A N 1
ATOM 848 C CA . GLN A 1 107 ? 7.865 -2.529 -14.939 1.00 92.06 107 GLN A CA 1
ATOM 849 C C . GLN A 1 107 ? 8.132 -2.834 -13.461 1.00 92.06 107 GLN A C 1
ATOM 851 O O . GLN A 1 107 ? 7.364 -2.410 -12.611 1.00 92.06 107 GLN A O 1
ATOM 856 N N . ASN A 1 108 ? 9.175 -3.608 -13.152 1.00 92.31 108 ASN A N 1
ATOM 857 C CA . ASN A 1 108 ? 9.458 -4.064 -11.798 1.00 92.31 108 ASN A CA 1
ATOM 858 C C . ASN A 1 108 ? 10.047 -2.933 -10.931 1.00 92.31 108 ASN A C 1
ATOM 860 O O . ASN A 1 108 ? 11.204 -2.563 -11.151 1.00 92.31 108 ASN A O 1
ATOM 864 N N . PRO A 1 109 ? 9.320 -2.421 -9.920 1.00 92.81 109 PRO A N 1
ATOM 865 C CA . PRO A 1 109 ? 9.854 -1.393 -9.034 1.00 92.81 109 PRO A CA 1
ATOM 866 C C . PRO A 1 109 ? 10.799 -1.965 -7.959 1.00 92.81 109 PRO A C 1
ATOM 868 O O . PRO A 1 109 ? 11.533 -1.205 -7.339 1.00 92.81 109 PRO A O 1
ATOM 871 N N . PHE A 1 110 ? 10.837 -3.290 -7.761 1.00 93.44 110 PHE A N 1
ATOM 872 C CA . PHE A 1 110 ? 11.601 -3.969 -6.699 1.00 93.44 110 PHE A CA 1
ATOM 873 C C . PHE A 1 110 ? 13.035 -4.352 -7.099 1.00 93.44 110 PHE A C 1
ATOM 875 O O . PHE A 1 110 ? 13.702 -5.118 -6.394 1.00 93.44 110 PHE A O 1
ATOM 882 N N . GLY A 1 111 ? 13.517 -3.854 -8.239 1.00 90.94 111 GLY A N 1
ATOM 883 C CA . GLY A 1 111 ? 14.864 -4.131 -8.734 1.00 90.94 111 GLY A CA 1
ATOM 884 C C . GLY A 1 111 ? 15.080 -5.584 -9.173 1.00 90.94 111 GLY A C 1
ATOM 885 O O . GLY A 1 111 ? 14.136 -6.331 -9.432 1.00 90.94 111 GLY A O 1
ATOM 886 N N . SER A 1 112 ? 16.341 -5.990 -9.301 1.00 88.94 112 SER A N 1
ATOM 887 C CA . SER A 1 112 ? 16.720 -7.347 -9.722 1.00 88.94 112 SER A CA 1
ATOM 888 C C . SER A 1 112 ? 17.164 -8.200 -8.534 1.00 88.94 112 SER A C 1
ATOM 890 O O . SER A 1 112 ? 17.304 -7.703 -7.423 1.00 88.94 112 SER A O 1
ATOM 892 N N . GLU A 1 113 ? 17.422 -9.489 -8.767 1.00 87.25 113 GLU A N 1
ATOM 893 C CA . GLU A 1 113 ? 18.044 -10.359 -7.753 1.00 87.25 113 GLU A CA 1
ATOM 894 C C . GLU A 1 113 ? 19.425 -9.845 -7.313 1.00 87.25 113 GLU A C 1
ATOM 896 O O . GLU A 1 113 ? 19.836 -10.054 -6.179 1.00 87.25 113 GLU A O 1
ATOM 901 N N . ILE A 1 114 ? 20.137 -9.150 -8.206 1.00 90.12 114 ILE A N 1
ATOM 902 C CA . ILE A 1 114 ? 21.474 -8.605 -7.940 1.00 90.12 114 ILE A CA 1
ATOM 903 C C . ILE A 1 114 ? 21.374 -7.263 -7.205 1.00 90.12 114 ILE A C 1
ATOM 905 O O . ILE A 1 114 ? 22.157 -6.999 -6.301 1.00 90.12 114 ILE A O 1
ATOM 909 N N . ASN A 1 115 ? 20.404 -6.427 -7.588 1.00 91.44 115 ASN A N 1
ATOM 910 C CA . ASN A 1 115 ? 20.184 -5.095 -7.024 1.00 91.44 115 ASN A CA 1
ATOM 911 C C . ASN A 1 115 ? 18.730 -4.976 -6.537 1.00 91.44 115 ASN A C 1
ATOM 913 O O . ASN A 1 115 ? 17.898 -4.398 -7.251 1.00 91.44 115 ASN A O 1
ATOM 917 N N . PRO A 1 116 ? 18.399 -5.569 -5.377 1.00 92.50 116 PRO A N 1
ATOM 918 C CA . PRO A 1 116 ? 17.050 -5.542 -4.831 1.00 92.50 116 PRO A CA 1
ATOM 919 C C . PRO A 1 116 ? 16.690 -4.153 -4.288 1.00 92.50 116 PRO A C 1
ATOM 921 O O . PRO A 1 116 ? 17.506 -3.497 -3.646 1.00 92.50 116 PRO A O 1
ATOM 924 N N . VAL A 1 117 ? 15.443 -3.731 -4.510 1.00 94.00 117 VAL A N 1
ATOM 925 C CA . VAL A 1 117 ? 14.841 -2.537 -3.894 1.00 94.00 117 VAL A CA 1
ATOM 926 C C . VAL A 1 117 ? 13.781 -2.987 -2.886 1.00 94.00 117 VAL A C 1
ATOM 928 O O . VAL A 1 117 ? 13.013 -3.909 -3.1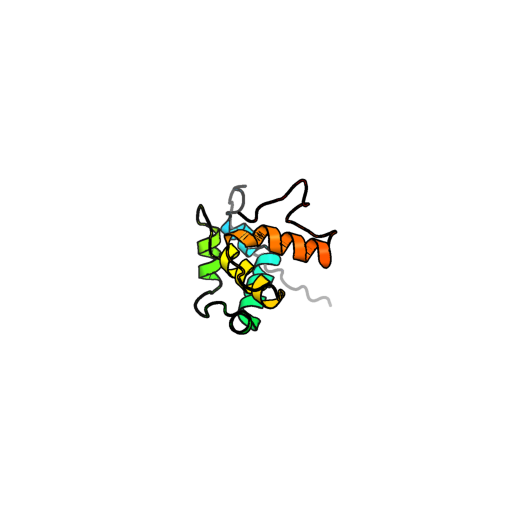84 1.00 94.00 117 VAL A O 1
ATOM 931 N N . SER A 1 118 ? 13.802 -2.366 -1.704 1.00 88.94 118 SER A N 1
ATOM 932 C CA . SER A 1 118 ? 12.877 -2.603 -0.588 1.00 88.94 118 SER A CA 1
ATOM 933 C C . SER A 1 118 ? 11.581 -1.813 -0.763 1.00 88.94 118 SER A C 1
ATOM 935 O O . SER A 1 118 ? 11.593 -0.743 -1.375 1.00 88.94 118 SER A O 1
ATOM 937 N N . PHE A 1 119 ? 10.468 -2.332 -0.238 1.00 84.75 119 PHE A N 1
ATOM 938 C CA . PHE A 1 119 ? 9.209 -1.582 -0.173 1.00 84.75 119 PHE A CA 1
ATOM 939 C C . PHE A 1 119 ? 9.249 -0.439 0.855 1.00 84.75 119 PHE A C 1
ATOM 941 O O . PHE A 1 119 ? 8.600 0.586 0.650 1.00 84.75 119 PHE A O 1
ATOM 948 N N . SER A 1 120 ? 9.994 -0.627 1.951 1.00 71.38 120 SER A N 1
ATOM 949 C CA . SER A 1 120 ? 10.189 0.339 3.046 1.00 71.38 120 SER A CA 1
ATOM 950 C C . SER A 1 120 ? 11.540 1.035 2.973 1.00 71.38 120 SER A C 1
ATOM 952 O O . SER A 1 120 ? 12.519 0.356 2.575 1.00 71.38 120 SER A O 1
#